Protein AF-A0A9J6P9Q8-F1 (afdb_monomer_lite)

Secondary structure (DSSP, 8-state):
----HHHHHHTTS--SSHHHHHHHHHHHTT--HHHHHHHHT--HHHHHHHHTTSSPPPHHHHHHHHHHHTHHHHHTT-HHHHHHHS-HHHHHHHHHHH-

Foldseek 3Di:
DPPLVQCVVLVPFDQPDLLSLLVSLCSSNVHDLVRLCVQLVHDSVVNVCSNVVNDDDDLSSLVSSCVRSNVCSNCPVPPVSVCSVDPVVVVVVVVVVVD

InterPro domains:
  IPR001387 Cro/C1-type, helix-turn-helix domain [PF01381] (22-73)
  IPR001387 Cro/C1-type, helix-turn-helix domain [PS50943] (22-73)
  IPR001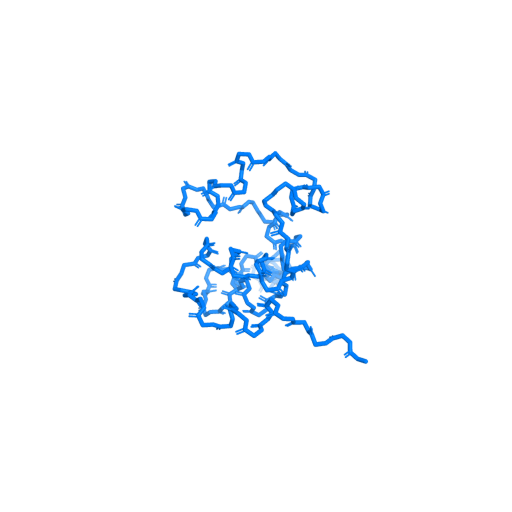387 Cro/C1-type, helix-turn-helix domain [SM00530] (21-76)
  IPR001387 Cro/C1-type, helix-turn-helix domain [cd00093] (19-73)
  IPR010982 Lambda repressor-like, DNA-binding domain superfamily [G3DSA:1.10.260.40] (10-74)
  IPR010982 Lambda repressor-like, DNA-binding domain superfamily [SSF47413] (17-73)

pLDDT: mean 90.67, std 8.72, range [44.28, 97.56]

Organism: NCBI:txid2828781

Sequence (99 aa):
MVINLYNSLYSHLQEDTLGKRIKKGRMVLGLSQSDLCELINIGRRTIDEYENDKVIPSRDVMFKLCIFLGKDLIIGDDEYLKFIINDYSKMLFEWRIKN

Structure (mmCIF, N/CA/C/O backbone):
data_AF-A0A9J6P9Q8-F1
#
_entry.id   AF-A0A9J6P9Q8-F1
#
loop_
_atom_site.group_PDB
_atom_site.id
_atom_site.type_symbol
_atom_site.label_atom_id
_atom_site.label_alt_id
_atom_site.label_comp_id
_atom_site.label_asym_id
_atom_site.label_entity_id
_atom_site.label_seq_id
_atom_site.pdbx_PDB_ins_code
_atom_site.Cartn_x
_atom_site.Cartn_y
_atom_site.Cartn_z
_atom_site.occupancy
_atom_site.B_iso_or_equiv
_atom_site.auth_seq_id
_atom_site.auth_comp_id
_atom_site.auth_asym_id
_atom_site.auth_atom_id
_atom_site.pdbx_PDB_model_num
ATOM 1 N N . MET A 1 1 ? -19.024 -21.132 9.618 1.00 44.28 1 MET A N 1
ATOM 2 C CA . MET A 1 1 ? -18.467 -20.159 8.656 1.00 44.28 1 MET A CA 1
ATOM 3 C C . MET A 1 1 ? -18.454 -18.817 9.364 1.00 44.28 1 MET A C 1
ATOM 5 O O . MET A 1 1 ? -19.525 -18.299 9.645 1.00 44.28 1 MET A O 1
ATOM 9 N N . VAL A 1 2 ? -17.287 -18.327 9.791 1.00 50.28 2 VAL A N 1
ATOM 10 C CA . VAL A 1 2 ? -17.202 -16.998 10.414 1.00 50.28 2 VAL A CA 1
ATOM 11 C C . VAL A 1 2 ? -17.443 -16.002 9.289 1.00 50.28 2 VAL A C 1
ATOM 13 O O . VAL A 1 2 ? -16.621 -15.888 8.384 1.00 50.28 2 VAL A O 1
ATOM 16 N N . ILE A 1 3 ? -18.606 -15.358 9.282 1.00 58.06 3 ILE A N 1
ATOM 17 C CA . ILE A 1 3 ? -18.849 -14.218 8.402 1.00 58.06 3 ILE A CA 1
ATOM 18 C C . ILE A 1 3 ? -17.754 -13.203 8.738 1.00 58.06 3 ILE A C 1
ATOM 20 O O . ILE A 1 3 ? -17.670 -12.759 9.883 1.00 58.06 3 ILE A O 1
ATOM 24 N N . ASN A 1 4 ? -16.880 -12.882 7.778 1.00 75.12 4 ASN A N 1
ATOM 25 C CA . ASN A 1 4 ? -15.882 -11.833 7.964 1.00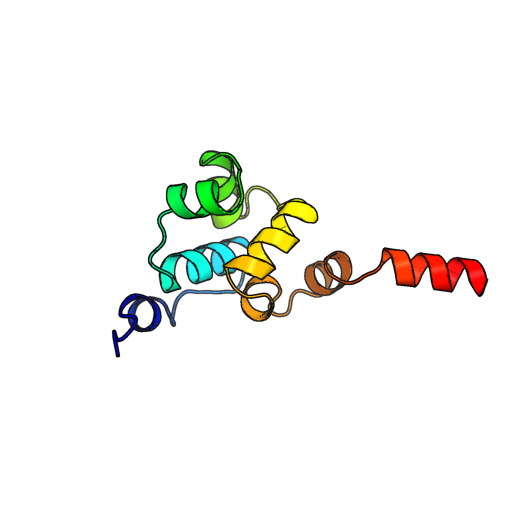 75.12 4 ASN A CA 1
ATOM 26 C C . ASN A 1 4 ? -16.624 -10.488 8.000 1.00 75.12 4 ASN A C 1
ATOM 28 O O . ASN A 1 4 ? -16.839 -9.847 6.970 1.00 75.12 4 ASN A O 1
ATOM 32 N N . LEU A 1 5 ? -17.059 -10.107 9.204 1.00 82.44 5 LEU A N 1
ATOM 33 C CA . LEU A 1 5 ? -17.809 -8.886 9.481 1.00 82.44 5 LEU A CA 1
ATOM 34 C C . LEU A 1 5 ? -17.082 -7.657 8.922 1.00 82.44 5 LEU A C 1
ATOM 36 O O . LEU A 1 5 ? -17.724 -6.763 8.379 1.00 82.44 5 LEU A O 1
ATOM 40 N N . TYR A 1 6 ? -15.749 -7.650 8.968 1.00 84.81 6 TYR A N 1
ATOM 41 C CA . TYR A 1 6 ? -14.936 -6.554 8.454 1.00 84.81 6 TYR A CA 1
ATOM 42 C C . TYR A 1 6 ? -15.067 -6.361 6.945 1.00 84.81 6 TYR A C 1
ATOM 44 O O . TYR A 1 6 ? -15.141 -5.225 6.484 1.00 84.81 6 TYR A O 1
ATOM 52 N N . ASN A 1 7 ? -15.184 -7.442 6.173 1.00 82.81 7 ASN A N 1
ATOM 53 C CA . ASN A 1 7 ? -15.421 -7.328 4.737 1.00 82.81 7 ASN A CA 1
ATOM 54 C C . ASN A 1 7 ? -16.758 -6.627 4.454 1.00 82.81 7 ASN A C 1
ATOM 56 O O . ASN A 1 7 ? -16.819 -5.665 3.691 1.00 82.81 7 ASN A O 1
ATOM 60 N N . SER A 1 8 ? -17.821 -7.026 5.160 1.00 86.44 8 SER A N 1
ATOM 61 C CA . SER A 1 8 ? -19.122 -6.356 5.044 1.00 86.44 8 SER A CA 1
ATOM 62 C C . SER A 1 8 ? -19.048 -4.883 5.458 1.00 86.44 8 SER A C 1
ATOM 64 O O . SER A 1 8 ? -19.612 -4.032 4.774 1.00 86.44 8 SER A O 1
ATOM 66 N N . LEU A 1 9 ? -18.349 -4.578 6.555 1.00 86.62 9 LEU A N 1
ATOM 67 C CA . LEU A 1 9 ? -18.251 -3.226 7.108 1.00 86.62 9 LEU A CA 1
ATOM 68 C C . LEU A 1 9 ? -17.422 -2.272 6.248 1.00 86.62 9 LEU A C 1
ATOM 70 O O . LEU A 1 9 ? -17.663 -1.074 6.302 1.00 86.62 9 LEU A O 1
ATOM 74 N N . TYR A 1 10 ? -16.453 -2.768 5.481 1.00 90.69 10 TYR A N 1
ATOM 75 C CA . TYR A 1 10 ? -15.471 -1.918 4.797 1.00 90.69 10 TYR A CA 1
ATOM 76 C C . TYR A 1 10 ? -15.435 -2.087 3.275 1.00 90.69 10 TYR A C 1
ATOM 78 O O . TYR A 1 10 ? -14.674 -1.400 2.594 1.00 90.69 10 TYR A O 1
ATOM 86 N N . SER A 1 11 ? -16.307 -2.927 2.715 1.00 86.88 11 SER A N 1
ATOM 87 C CA . SER A 1 11 ? -16.484 -3.111 1.266 1.00 86.88 11 SER A CA 1
ATOM 88 C C . SER A 1 11 ? -16.775 -1.817 0.494 1.00 86.88 11 SER A C 1
ATOM 90 O O . SER A 1 11 ? -16.436 -1.724 -0.682 1.00 86.88 11 SER A O 1
ATOM 92 N N . HIS A 1 12 ? -17.349 -0.803 1.142 1.00 89.06 12 HIS A N 1
ATOM 93 C CA . HIS A 1 12 ? -17.705 0.485 0.539 1.00 89.06 12 HIS A CA 1
ATOM 94 C C . HIS A 1 12 ? -16.627 1.571 0.698 1.00 89.06 12 HIS A C 1
ATOM 96 O O . HIS A 1 12 ? -16.845 2.712 0.290 1.00 89.06 12 HIS A O 1
ATOM 102 N N . LEU A 1 13 ? -15.476 1.254 1.304 1.00 91.81 13 LEU A N 1
ATOM 103 C CA . LEU A 1 13 ? -14.359 2.197 1.366 1.00 91.81 13 LEU A CA 1
ATOM 104 C C . LEU A 1 13 ? -13.883 2.564 -0.042 1.00 91.81 13 LEU A C 1
ATOM 106 O O . LEU A 1 13 ? -13.891 1.733 -0.955 1.00 91.81 13 LEU A O 1
ATOM 110 N N . GLN A 1 14 ? -13.449 3.817 -0.170 1.00 92.19 14 GLN A N 1
ATOM 111 C CA . GLN A 1 14 ? -12.910 4.384 -1.400 1.00 92.19 14 GLN A CA 1
ATOM 112 C C . GLN A 1 14 ? -11.616 3.674 -1.834 1.00 92.19 14 GLN A C 1
ATOM 114 O O . GLN A 1 14 ? -10.871 3.163 -0.998 1.00 92.19 14 GLN A O 1
ATOM 119 N N . GLU A 1 15 ? -11.353 3.673 -3.141 1.00 94.62 15 GLU A N 1
ATOM 120 C CA . GLU A 1 15 ? -10.218 2.990 -3.788 1.00 94.62 15 GLU A CA 1
ATOM 121 C C . GLU A 1 15 ? -9.524 3.863 -4.855 1.00 94.62 15 GLU A C 1
ATOM 123 O O . GLU A 1 15 ? -8.707 3.386 -5.643 1.00 94.62 15 GLU A O 1
ATOM 128 N N . ASP A 1 16 ? -9.836 5.158 -4.894 1.00 94.19 16 ASP A N 1
ATOM 129 C CA . ASP A 1 16 ? -9.355 6.087 -5.922 1.00 94.19 16 ASP A CA 1
ATOM 130 C C . ASP A 1 16 ? -7.839 6.331 -5.868 1.00 94.19 16 ASP A C 1
ATOM 132 O O . ASP A 1 16 ? -7.238 6.656 -6.889 1.00 94.19 16 ASP A O 1
ATOM 136 N N . THR A 1 17 ? -7.199 6.105 -4.718 1.00 95.81 17 THR A N 1
ATOM 137 C CA . THR A 1 17 ? -5.742 6.218 -4.558 1.00 95.81 17 THR A CA 1
ATOM 138 C C . THR A 1 17 ? -5.120 4.921 -4.052 1.00 95.81 17 THR A C 1
ATOM 140 O O . THR A 1 17 ? -5.797 4.068 -3.469 1.00 95.81 17 THR A O 1
ATOM 143 N N . LEU A 1 18 ? -3.807 4.771 -4.250 1.00 96.50 18 LEU A N 1
ATOM 144 C CA . LEU A 1 18 ? -3.056 3.631 -3.726 1.00 96.50 18 LEU A CA 1
ATOM 145 C C . LEU A 1 18 ? -3.182 3.538 -2.199 1.00 96.50 18 LEU A C 1
ATOM 147 O O . LEU A 1 18 ? -3.469 2.460 -1.675 1.00 96.50 18 LEU A O 1
ATOM 151 N N . GLY A 1 19 ? -3.033 4.656 -1.485 1.00 97.50 19 GLY A N 1
ATOM 152 C CA . GLY A 1 19 ? -3.159 4.701 -0.032 1.00 97.50 19 GLY A CA 1
ATOM 153 C C . GLY A 1 19 ? -4.526 4.238 0.460 1.00 97.50 19 GLY A C 1
ATOM 154 O O . GLY A 1 19 ? -4.622 3.436 1.395 1.00 97.50 19 GLY A O 1
ATOM 155 N N . LYS A 1 20 ? -5.595 4.646 -0.231 1.00 97.38 20 LYS A N 1
ATOM 156 C CA . LYS A 1 20 ? -6.958 4.197 0.072 1.00 97.38 20 LYS A CA 1
ATOM 157 C C . LYS A 1 20 ? -7.154 2.700 -0.179 1.00 97.38 20 LYS A C 1
ATOM 159 O O . LYS A 1 20 ? -7.746 2.030 0.668 1.00 97.38 20 LYS A O 1
ATOM 164 N N . ARG A 1 21 ? -6.593 2.148 -1.262 1.00 97.38 21 ARG A N 1
ATOM 165 C CA . ARG A 1 21 ? -6.632 0.698 -1.552 1.00 97.38 21 ARG A CA 1
ATOM 166 C C . ARG A 1 21 ? -5.885 -0.123 -0.497 1.00 97.38 21 ARG A C 1
ATOM 168 O O . ARG A 1 21 ? -6.420 -1.123 -0.019 1.00 97.38 21 ARG A O 1
ATOM 175 N N . ILE A 1 22 ? -4.714 0.340 -0.048 1.00 97.50 22 ILE A N 1
ATOM 176 C CA . ILE A 1 22 ? -3.961 -0.279 1.061 1.00 97.50 22 ILE A CA 1
ATOM 177 C C . ILE A 1 22 ? -4.801 -0.279 2.342 1.00 97.50 22 ILE A C 1
ATOM 179 O O . ILE A 1 22 ? -4.992 -1.329 2.964 1.00 97.50 22 ILE A O 1
ATOM 183 N N . LYS A 1 23 ? -5.354 0.882 2.713 1.00 97.56 23 LYS A N 1
ATOM 184 C CA . LYS A 1 23 ? -6.185 1.030 3.912 1.00 97.56 23 LYS A CA 1
ATOM 185 C C . LYS A 1 23 ? -7.409 0.122 3.867 1.00 97.56 23 LYS A C 1
ATOM 187 O O . LYS A 1 23 ? -7.706 -0.553 4.852 1.00 97.56 23 LYS A O 1
ATOM 192 N N . LYS A 1 24 ? -8.102 0.067 2.727 1.00 96.75 24 LYS A N 1
ATOM 193 C CA . LYS A 1 24 ? -9.256 -0.812 2.529 1.00 96.75 24 LYS A CA 1
ATOM 194 C C . LYS A 1 24 ? -8.882 -2.280 2.690 1.00 96.75 24 LYS A C 1
ATOM 196 O O . LYS A 1 24 ? -9.530 -2.969 3.474 1.00 96.75 24 LYS A O 1
ATOM 201 N N . GLY A 1 25 ? -7.832 -2.737 2.008 1.00 96.19 25 GLY A N 1
ATOM 202 C CA . GLY A 1 25 ? -7.372 -4.125 2.090 1.00 96.19 25 GLY A CA 1
ATOM 203 C C . GLY A 1 25 ? -7.051 -4.524 3.526 1.00 96.19 25 GLY A C 1
ATOM 204 O O . GLY A 1 25 ? -7.531 -5.544 4.017 1.00 96.19 25 GLY A O 1
ATOM 205 N N . ARG A 1 26 ? -6.334 -3.655 4.246 1.00 96.38 26 ARG A N 1
ATOM 206 C CA . ARG A 1 26 ? -6.034 -3.847 5.666 1.00 96.38 26 ARG A CA 1
ATOM 207 C C . ARG A 1 26 ? -7.308 -3.955 6.513 1.00 96.38 26 ARG A C 1
ATOM 209 O O . ARG A 1 26 ? -7.444 -4.877 7.315 1.00 96.38 26 ARG A O 1
ATOM 216 N N . MET A 1 27 ? -8.241 -3.021 6.342 1.00 95.56 27 MET A N 1
ATOM 217 C CA . MET A 1 27 ? -9.463 -2.959 7.145 1.00 95.56 27 MET A CA 1
ATOM 218 C C . MET A 1 27 ? -10.405 -4.137 6.875 1.00 95.56 27 MET A C 1
ATOM 220 O O . MET A 1 27 ? -10.948 -4.682 7.828 1.00 95.56 27 MET A O 1
ATOM 224 N N . VAL A 1 28 ? -10.550 -4.584 5.624 1.00 94.06 28 VAL A N 1
ATOM 225 C CA . VAL A 1 28 ? -11.354 -5.765 5.239 1.00 94.06 28 VAL A CA 1
ATOM 226 C C . VAL A 1 28 ? -10.828 -7.061 5.872 1.00 94.06 28 VAL A C 1
ATOM 228 O O . VAL A 1 28 ? -11.602 -7.979 6.153 1.00 94.06 28 VAL A O 1
ATOM 231 N N . LEU A 1 29 ? -9.525 -7.126 6.143 1.00 92.25 29 LEU A N 1
ATOM 232 C CA . LEU A 1 29 ? -8.889 -8.226 6.869 1.00 92.25 29 LEU A CA 1
ATOM 233 C C . LEU A 1 29 ? -8.923 -8.052 8.398 1.00 92.25 29 LEU A C 1
ATOM 235 O O . LEU A 1 29 ? -8.451 -8.928 9.114 1.00 92.25 29 LEU A O 1
ATOM 239 N N . GLY A 1 30 ? -9.477 -6.947 8.908 1.00 93.50 30 GLY A N 1
ATOM 240 C CA . GLY A 1 30 ? -9.537 -6.657 10.343 1.00 93.50 30 GLY A CA 1
ATOM 241 C C . GLY A 1 30 ? -8.190 -6.279 10.965 1.00 93.50 30 GLY A C 1
ATOM 242 O O . GLY A 1 30 ? -8.047 -6.346 12.181 1.00 93.50 30 GLY A O 1
ATOM 243 N N . LEU A 1 31 ? -7.206 -5.890 10.151 1.00 94.88 31 LEU A N 1
ATOM 244 C CA . LEU A 1 31 ? -5.842 -5.615 10.599 1.00 94.88 31 LEU A CA 1
ATOM 245 C C . LEU A 1 31 ? -5.689 -4.171 11.095 1.00 94.88 31 LEU A C 1
ATOM 247 O O . LEU A 1 31 ? -6.191 -3.219 10.488 1.00 94.88 31 LEU A O 1
ATOM 251 N N . SER A 1 32 ? -4.917 -3.974 12.159 1.00 95.88 32 SER A N 1
ATOM 252 C CA . SER A 1 32 ? -4.374 -2.671 12.544 1.00 95.88 32 SER A CA 1
ATOM 253 C C . SER A 1 32 ? -3.188 -2.281 11.647 1.00 95.88 32 SER A C 1
ATOM 255 O O . SER A 1 32 ? -2.599 -3.125 10.968 1.00 95.88 32 SER A O 1
ATOM 257 N N . GLN A 1 33 ? -2.806 -0.995 11.616 1.00 96.50 33 GLN A N 1
ATOM 258 C CA . GLN A 1 33 ? -1.593 -0.577 10.890 1.00 96.50 33 GLN A CA 1
ATOM 259 C C . GLN A 1 33 ? -0.344 -1.308 11.411 1.00 96.50 33 GLN A C 1
ATOM 261 O O . GLN A 1 33 ? 0.536 -1.633 10.620 1.00 96.50 33 GLN A O 1
ATOM 266 N N . SER A 1 34 ? -0.281 -1.584 12.720 1.00 95.62 34 SER A N 1
ATOM 267 C CA . SER A 1 34 ? 0.818 -2.336 13.333 1.00 95.62 34 SER A CA 1
ATOM 268 C C . SER A 1 34 ? 0.835 -3.789 12.851 1.00 95.62 34 SER A C 1
ATOM 270 O O . SER A 1 34 ? 1.896 -4.280 12.483 1.00 95.62 34 SER A O 1
ATOM 272 N N . ASP A 1 35 ? -0.330 -4.429 12.735 1.00 96.06 35 ASP A N 1
ATOM 273 C CA . ASP A 1 35 ? -0.433 -5.824 12.285 1.00 96.06 35 ASP A CA 1
ATOM 274 C C . ASP A 1 35 ? 0.078 -5.960 10.844 1.00 96.06 35 ASP A C 1
ATOM 276 O O . ASP A 1 35 ? 0.861 -6.852 10.525 1.00 96.06 35 ASP A O 1
ATOM 280 N N . LEU A 1 36 ? -0.303 -5.024 9.963 1.00 96.38 36 LEU A N 1
ATOM 281 C CA . LEU A 1 36 ? 0.205 -5.003 8.589 1.00 96.38 36 LEU A CA 1
ATOM 282 C C . LEU A 1 36 ? 1.726 -4.793 8.546 1.00 96.38 36 LEU A C 1
ATOM 284 O O . LEU A 1 36 ? 2.403 -5.399 7.718 1.00 96.38 36 LEU A O 1
ATOM 288 N N . CYS A 1 37 ? 2.269 -3.961 9.437 1.00 94.38 37 CYS A N 1
ATOM 289 C CA . CYS A 1 37 ? 3.710 -3.726 9.527 1.00 94.38 37 CYS A CA 1
ATOM 290 C C . CYS A 1 37 ? 4.484 -4.973 9.925 1.00 94.38 37 CYS A C 1
ATOM 292 O O . CYS A 1 37 ? 5.531 -5.239 9.338 1.00 94.38 37 CYS A O 1
ATOM 294 N N . GLU A 1 38 ? 3.965 -5.736 10.884 1.00 94.81 38 GLU A N 1
ATOM 295 C CA . GLU A 1 38 ? 4.550 -7.009 11.302 1.00 94.81 38 GLU A CA 1
ATOM 296 C C . GLU A 1 38 ? 4.508 -8.033 10.161 1.00 94.81 38 GLU A C 1
ATOM 298 O O . GLU A 1 38 ? 5.513 -8.689 9.892 1.00 94.81 38 GLU A O 1
ATOM 303 N N . LEU A 1 39 ? 3.398 -8.099 9.414 1.00 94.50 39 LEU A N 1
ATOM 304 C CA . LEU A 1 39 ? 3.251 -9.015 8.276 1.00 94.50 39 LEU A CA 1
ATOM 305 C C . LEU A 1 39 ? 4.252 -8.744 7.146 1.00 94.50 39 LEU A C 1
ATOM 307 O O . LEU A 1 39 ? 4.793 -9.684 6.562 1.00 94.50 39 LEU A O 1
ATOM 311 N N . ILE A 1 40 ? 4.505 -7.473 6.817 1.00 94.75 40 ILE A N 1
ATOM 312 C CA . ILE A 1 40 ? 5.391 -7.107 5.694 1.00 94.75 40 ILE A CA 1
ATOM 313 C C . ILE A 1 40 ? 6.798 -6.673 6.133 1.00 94.75 40 ILE A C 1
ATOM 315 O O . ILE A 1 40 ? 7.654 -6.406 5.278 1.00 94.75 40 ILE A O 1
ATOM 319 N N . ASN A 1 41 ? 7.053 -6.683 7.445 1.00 93.38 41 ASN A N 1
ATOM 320 C CA . ASN A 1 41 ? 8.298 -6.317 8.117 1.00 93.38 41 ASN A CA 1
ATOM 321 C C . ASN A 1 41 ? 8.798 -4.907 7.743 1.00 93.38 41 ASN A C 1
ATOM 323 O O . ASN A 1 41 ? 9.876 -4.753 7.163 1.00 93.38 41 ASN A O 1
ATOM 327 N N . ILE A 1 42 ? 7.987 -3.881 8.029 1.00 92.69 42 ILE A N 1
ATOM 328 C CA . ILE A 1 42 ? 8.347 -2.459 7.867 1.00 92.69 42 ILE A CA 1
ATOM 329 C C . ILE A 1 42 ? 7.945 -1.630 9.095 1.00 92.69 42 ILE A C 1
ATOM 331 O O . ILE A 1 42 ? 7.243 -2.105 9.981 1.00 92.69 42 ILE A O 1
ATOM 335 N N . GLY A 1 43 ? 8.375 -0.367 9.157 1.00 90.25 43 GLY A N 1
ATOM 336 C CA . GLY A 1 43 ? 8.016 0.533 10.253 1.00 90.25 43 GLY A CA 1
ATOM 337 C C . GLY A 1 43 ? 6.556 1.004 10.206 1.00 90.25 43 GLY A C 1
ATOM 338 O O . GLY A 1 43 ? 6.037 1.351 9.149 1.00 90.25 43 GLY A O 1
ATOM 339 N N . ARG A 1 44 ? 5.916 1.134 11.378 1.00 90.38 44 ARG A N 1
ATOM 340 C CA . ARG A 1 44 ? 4.527 1.623 11.521 1.00 90.38 44 ARG A CA 1
ATOM 341 C C . ARG A 1 44 ? 4.252 2.950 10.820 1.00 90.38 44 ARG A C 1
ATOM 343 O O . ARG A 1 44 ? 3.243 3.093 10.134 1.00 90.38 44 ARG A O 1
ATOM 350 N N . ARG A 1 45 ? 5.153 3.922 10.994 1.00 93.38 45 ARG A N 1
ATOM 351 C CA . ARG A 1 45 ? 5.032 5.251 10.376 1.00 93.38 45 ARG A CA 1
ATOM 352 C C . ARG A 1 45 ? 4.922 5.163 8.853 1.00 93.38 45 ARG A C 1
ATOM 354 O O . ARG A 1 45 ? 4.204 5.944 8.246 1.00 93.38 45 ARG A O 1
ATOM 361 N N . THR A 1 46 ? 5.592 4.185 8.259 1.00 94.62 46 THR A N 1
ATOM 362 C CA . THR A 1 46 ? 5.622 3.985 6.817 1.00 94.62 46 THR A CA 1
ATOM 363 C C . THR A 1 46 ? 4.247 3.581 6.273 1.00 94.62 46 THR A C 1
ATOM 365 O O . THR A 1 46 ? 3.838 4.105 5.245 1.00 94.62 46 THR A O 1
ATOM 368 N N . ILE A 1 47 ? 3.482 2.738 6.984 1.00 96.50 47 ILE A N 1
ATOM 369 C CA . ILE A 1 47 ? 2.093 2.431 6.594 1.00 96.50 47 ILE A CA 1
ATOM 370 C C . ILE A 1 47 ? 1.197 3.668 6.682 1.00 96.50 47 ILE A C 1
ATOM 372 O O . ILE A 1 47 ? 0.397 3.884 5.778 1.00 96.50 47 ILE A O 1
ATOM 376 N N . ASP A 1 48 ? 1.335 4.497 7.722 1.00 96.56 48 ASP A N 1
ATOM 377 C CA . ASP A 1 48 ? 0.580 5.757 7.799 1.00 96.56 48 ASP A CA 1
ATOM 378 C C . ASP A 1 48 ? 0.895 6.674 6.609 1.00 96.56 48 ASP A C 1
ATOM 380 O O . ASP A 1 48 ? -0.006 7.235 5.991 1.00 96.56 48 ASP A O 1
ATOM 384 N N . GLU A 1 49 ? 2.168 6.794 6.243 1.00 97.44 49 GLU A N 1
ATOM 385 C CA . GLU A 1 49 ? 2.586 7.584 5.086 1.00 97.44 49 GLU A CA 1
ATOM 386 C C . GLU A 1 49 ? 2.032 7.022 3.770 1.00 97.44 49 GLU A C 1
ATOM 388 O O . GLU A 1 49 ? 1.613 7.802 2.916 1.00 97.44 49 GLU A O 1
ATOM 393 N N . TYR A 1 50 ? 1.947 5.698 3.623 1.00 97.06 50 TYR A N 1
ATOM 394 C CA . TYR A 1 50 ? 1.341 5.062 2.452 1.00 97.06 50 TYR A CA 1
ATOM 395 C C . TYR A 1 50 ? -0.172 5.268 2.392 1.00 97.06 50 TYR A C 1
ATOM 397 O O . TYR A 1 50 ? -0.685 5.678 1.358 1.00 97.06 50 TYR A O 1
ATOM 405 N N . GLU A 1 51 ? -0.896 5.032 3.491 1.00 97.00 51 GLU A N 1
ATOM 406 C CA . GLU A 1 51 ? -2.362 5.156 3.540 1.00 97.00 51 GLU A CA 1
ATOM 407 C C . GLU A 1 51 ? -2.862 6.585 3.302 1.00 97.00 51 GLU A C 1
ATOM 409 O O . GLU A 1 51 ? -4.023 6.777 2.944 1.00 97.00 51 GLU A O 1
ATOM 414 N N . ASN A 1 52 ? -1.989 7.573 3.502 1.00 96.81 52 ASN A N 1
ATOM 415 C CA . ASN A 1 52 ? -2.256 8.985 3.251 1.00 96.81 52 ASN A CA 1
ATOM 416 C C . ASN A 1 52 ? -1.584 9.507 1.966 1.00 96.81 52 ASN A C 1
ATOM 418 O O . ASN A 1 52 ? -1.448 10.720 1.817 1.00 96.81 52 ASN A O 1
ATOM 422 N N . ASP A 1 53 ? -1.118 8.618 1.080 1.00 96.44 53 ASP A N 1
ATOM 423 C CA . ASP A 1 53 ? -0.495 8.953 -0.211 1.00 96.44 53 ASP A CA 1
ATOM 424 C C . ASP A 1 53 ? 0.720 9.908 -0.101 1.00 96.44 53 ASP A C 1
ATOM 426 O O . ASP A 1 53 ? 1.061 10.623 -1.042 1.00 96.44 53 ASP A O 1
ATOM 430 N N . LYS A 1 54 ? 1.405 9.928 1.053 1.00 97.06 54 LYS A N 1
ATOM 431 C CA . LYS A 1 54 ? 2.586 10.780 1.298 1.00 97.06 54 LYS A CA 1
ATOM 432 C C . LYS A 1 54 ? 3.854 10.197 0.688 1.00 97.06 54 LYS A C 1
ATOM 434 O O . LYS A 1 54 ? 4.761 10.939 0.320 1.00 97.06 54 LYS A O 1
ATOM 439 N N . VAL A 1 55 ? 3.941 8.870 0.639 1.00 94.75 55 VAL A N 1
ATOM 440 C CA . VAL A 1 55 ? 5.093 8.134 0.114 1.00 94.75 55 VAL A CA 1
ATOM 441 C C . VAL A 1 55 ? 4.582 6.991 -0.751 1.00 94.75 55 VAL A C 1
ATOM 443 O O . VAL A 1 55 ? 3.662 6.274 -0.366 1.00 94.75 55 VAL A O 1
ATOM 446 N N . ILE A 1 56 ? 5.204 6.801 -1.911 1.00 90.94 56 ILE A N 1
ATOM 447 C CA . ILE A 1 56 ? 4.931 5.651 -2.773 1.00 90.94 56 ILE A CA 1
ATOM 448 C C . ILE A 1 56 ? 5.794 4.473 -2.287 1.00 90.94 56 ILE A C 1
ATOM 450 O O . ILE A 1 56 ? 7.010 4.645 -2.140 1.00 90.94 56 ILE A O 1
ATOM 454 N N . PRO A 1 57 ? 5.219 3.285 -2.023 1.00 94.12 57 PRO A N 1
ATOM 455 C CA . PRO A 1 57 ? 5.996 2.126 -1.599 1.00 94.12 57 PRO A CA 1
ATOM 456 C C . PRO A 1 57 ? 7.021 1.696 -2.657 1.00 94.12 57 PRO A C 1
ATOM 458 O O . PRO A 1 57 ? 6.798 1.835 -3.860 1.00 94.12 57 PRO A O 1
ATOM 461 N N . SER A 1 58 ? 8.142 1.118 -2.215 1.00 93.06 58 SER A N 1
ATOM 462 C CA . SER A 1 58 ? 9.103 0.510 -3.141 1.00 93.06 58 SER A CA 1
ATOM 463 C C . SER A 1 58 ? 8.497 -0.714 -3.833 1.00 93.06 58 SER A C 1
ATOM 465 O O . SER A 1 58 ? 7.525 -1.297 -3.349 1.00 93.06 58 SER A O 1
ATOM 467 N N . ARG A 1 59 ? 9.104 -1.157 -4.941 1.00 90.19 59 ARG A N 1
ATOM 468 C CA . ARG A 1 59 ? 8.661 -2.352 -5.677 1.00 90.19 59 ARG A CA 1
ATOM 469 C C . ARG A 1 59 ? 8.519 -3.575 -4.765 1.00 90.19 59 ARG A C 1
ATOM 471 O O . ARG A 1 59 ? 7.493 -4.246 -4.805 1.00 90.19 59 ARG A O 1
ATOM 478 N N . ASP A 1 60 ? 9.504 -3.831 -3.909 1.00 91.88 60 ASP A N 1
ATOM 479 C CA . ASP A 1 60 ? 9.488 -4.984 -3.000 1.00 91.88 60 ASP A CA 1
ATOM 480 C C . ASP A 1 60 ? 8.340 -4.903 -1.990 1.00 91.88 60 ASP A C 1
ATOM 482 O O . ASP A 1 60 ? 7.677 -5.901 -1.704 1.00 91.88 60 ASP A O 1
ATOM 486 N N . VAL A 1 61 ? 8.063 -3.703 -1.473 1.00 94.56 61 VAL A N 1
ATOM 487 C CA . VAL A 1 61 ? 6.933 -3.482 -0.567 1.00 94.56 61 VAL A CA 1
ATOM 488 C C . VAL A 1 61 ? 5.609 -3.623 -1.315 1.00 94.56 61 VAL A C 1
ATOM 490 O O . VAL A 1 61 ? 4.701 -4.270 -0.802 1.00 94.56 61 VAL A O 1
ATOM 493 N N . MET A 1 62 ? 5.509 -3.116 -2.545 1.00 94.88 62 MET A N 1
ATOM 494 C CA . MET A 1 62 ? 4.331 -3.309 -3.394 1.00 94.88 62 MET A CA 1
ATOM 495 C C . MET A 1 62 ? 4.043 -4.789 -3.654 1.00 94.88 62 MET A C 1
ATOM 497 O O . MET A 1 62 ? 2.884 -5.198 -3.582 1.00 94.88 62 MET A O 1
ATOM 501 N N . PHE A 1 63 ? 5.069 -5.614 -3.889 1.00 93.44 63 PHE A N 1
ATOM 502 C CA . PHE A 1 63 ? 4.890 -7.063 -4.012 1.00 93.44 63 PHE A CA 1
ATOM 503 C C . PHE A 1 63 ? 4.331 -7.682 -2.737 1.00 93.44 63 PHE A C 1
ATOM 505 O O . PHE A 1 63 ? 3.366 -8.441 -2.807 1.00 93.44 63 PHE A O 1
ATOM 512 N N . LYS A 1 64 ? 4.888 -7.335 -1.572 1.00 95.38 64 LYS A N 1
ATOM 513 C CA . LYS A 1 64 ? 4.366 -7.813 -0.285 1.00 95.38 64 LYS A CA 1
ATOM 514 C C . LYS A 1 64 ? 2.907 -7.394 -0.092 1.00 95.38 64 LYS A C 1
ATOM 516 O O . LYS A 1 64 ? 2.076 -8.233 0.233 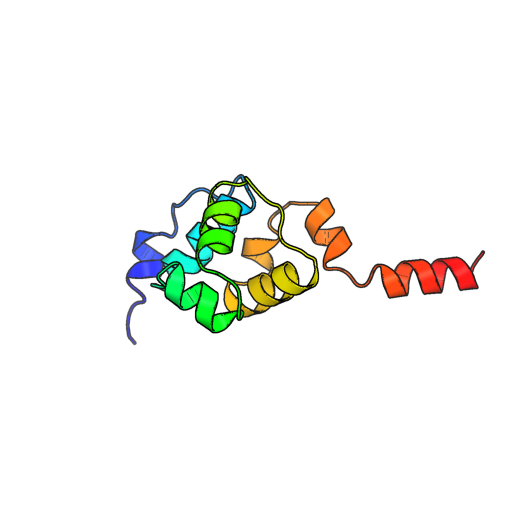1.00 95.38 64 LYS A O 1
ATOM 521 N N . LEU A 1 65 ? 2.571 -6.132 -0.361 1.00 96.25 65 LEU A N 1
ATOM 522 C CA . LEU A 1 65 ? 1.194 -5.638 -0.274 1.00 96.25 65 LEU A CA 1
ATOM 523 C C . LEU A 1 65 ? 0.256 -6.412 -1.210 1.00 96.25 65 LEU A C 1
ATOM 525 O O . LEU A 1 65 ? -0.808 -6.835 -0.771 1.00 96.25 65 LEU A O 1
ATOM 529 N N . CYS A 1 66 ? 0.656 -6.675 -2.457 1.00 95.12 66 CYS A N 1
ATOM 530 C CA . CYS A 1 66 ? -0.138 -7.487 -3.387 1.00 95.12 66 CYS A CA 1
ATOM 531 C C . CYS A 1 66 ? -0.362 -8.918 -2.873 1.00 95.12 66 CYS A C 1
ATOM 533 O O . CYS A 1 66 ? -1.455 -9.456 -3.035 1.00 95.12 66 CYS A O 1
ATOM 535 N N . ILE A 1 67 ? 0.657 -9.530 -2.261 1.00 94.25 67 ILE A N 1
ATOM 536 C CA . ILE A 1 67 ? 0.576 -10.888 -1.704 1.00 94.25 67 ILE A CA 1
ATOM 537 C C . ILE A 1 67 ? -0.400 -10.941 -0.523 1.00 94.25 67 ILE A C 1
ATOM 539 O O . ILE A 1 67 ? -1.226 -11.847 -0.463 1.00 94.25 67 ILE A O 1
ATOM 543 N N . PHE A 1 68 ? -0.323 -9.982 0.404 1.00 95.12 68 PHE A N 1
ATOM 544 C CA . PHE A 1 68 ? -1.095 -10.033 1.651 1.00 95.12 68 PHE A CA 1
ATOM 545 C C . PHE A 1 68 ? -2.481 -9.386 1.564 1.00 95.12 68 PHE A C 1
ATOM 547 O O . PHE A 1 68 ? -3.400 -9.842 2.237 1.00 95.12 68 PHE A O 1
ATOM 554 N N . LEU A 1 69 ? -2.642 -8.329 0.765 1.00 95.06 69 LEU A N 1
ATOM 555 C CA . LEU A 1 69 ? -3.886 -7.551 0.677 1.00 95.06 69 LEU A CA 1
ATOM 556 C C . LEU A 1 69 ? -4.691 -7.831 -0.601 1.00 95.06 69 LEU A C 1
ATOM 558 O O . LEU A 1 69 ? -5.835 -7.396 -0.704 1.00 95.06 69 LEU A O 1
ATOM 562 N N . GLY A 1 70 ? -4.114 -8.563 -1.557 1.00 94.69 70 GLY A N 1
ATOM 563 C CA . GLY A 1 70 ? -4.741 -8.899 -2.833 1.00 94.69 70 GLY A CA 1
ATOM 564 C C . GLY A 1 70 ? -4.258 -8.008 -3.976 1.00 94.69 70 GLY A C 1
ATOM 565 O O . GLY A 1 70 ? -4.408 -6.787 -3.958 1.00 94.69 70 GLY A O 1
ATOM 566 N N . LYS A 1 71 ? -3.692 -8.640 -5.006 1.00 93.94 71 LYS A N 1
ATOM 567 C CA . LYS A 1 71 ? -3.087 -7.967 -6.162 1.00 93.94 71 LYS A CA 1
ATOM 568 C C . LYS A 1 71 ? -4.065 -7.045 -6.894 1.00 93.94 71 LYS A C 1
ATOM 570 O O . LYS A 1 71 ? -3.706 -5.905 -7.172 1.00 93.94 71 LYS A O 1
ATOM 575 N N . ASP A 1 72 ? -5.273 -7.523 -7.179 1.00 93.38 72 ASP A N 1
ATOM 576 C CA . ASP A 1 72 ? -6.256 -6.767 -7.966 1.00 93.38 72 ASP A CA 1
ATOM 577 C C . ASP A 1 72 ? -6.698 -5.496 -7.236 1.00 93.38 72 ASP A C 1
ATOM 579 O O . ASP A 1 72 ? -6.782 -4.437 -7.849 1.00 93.38 72 ASP A O 1
ATOM 583 N N . LEU A 1 73 ? -6.867 -5.575 -5.911 1.00 94.69 73 LEU A N 1
ATOM 584 C CA . LEU A 1 73 ? -7.156 -4.412 -5.076 1.00 94.69 73 LEU A CA 1
ATOM 585 C C . LEU A 1 73 ? -5.981 -3.433 -5.053 1.00 94.69 73 LEU A C 1
ATOM 587 O O . LEU A 1 73 ? -6.181 -2.238 -5.180 1.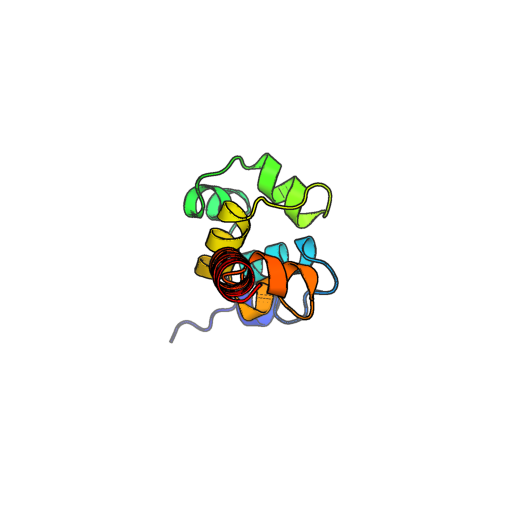00 94.69 73 LEU A O 1
ATOM 591 N N . ILE A 1 74 ? -4.747 -3.897 -4.858 1.00 95.56 74 ILE A N 1
ATOM 592 C CA . ILE A 1 74 ? -3.608 -2.980 -4.714 1.00 95.56 74 ILE A CA 1
ATOM 593 C C . ILE A 1 74 ? -3.287 -2.270 -6.033 1.00 95.56 74 ILE A C 1
ATOM 595 O O . ILE A 1 74 ? -3.094 -1.049 -6.052 1.00 95.56 74 ILE A O 1
ATOM 599 N N . ILE A 1 75 ? -3.267 -3.022 -7.132 1.00 93.81 75 ILE A N 1
ATOM 600 C CA . ILE A 1 75 ? -2.987 -2.485 -8.463 1.00 93.81 75 ILE A CA 1
ATOM 601 C C . ILE A 1 75 ? -4.164 -1.633 -8.952 1.00 93.81 75 ILE A C 1
ATOM 603 O O . ILE A 1 75 ? -3.947 -0.523 -9.436 1.00 93.81 75 ILE A O 1
ATOM 607 N N . GLY A 1 76 ? -5.399 -2.118 -8.798 1.00 91.56 76 GLY A N 1
ATOM 608 C CA . GLY A 1 76 ? -6.582 -1.480 -9.368 1.00 91.56 76 GLY A CA 1
ATOM 609 C C . GLY A 1 76 ? -6.415 -1.227 -10.868 1.00 91.56 76 GLY A C 1
ATOM 610 O O . GLY A 1 76 ? -5.865 -2.050 -11.608 1.00 91.56 76 GLY A O 1
ATOM 611 N N . ASP A 1 77 ? -6.827 -0.041 -11.310 1.00 90.00 77 ASP A N 1
ATOM 612 C CA . ASP A 1 77 ? -6.677 0.390 -12.701 1.00 90.00 77 ASP A CA 1
ATOM 613 C C . ASP A 1 77 ? -5.389 1.163 -12.999 1.00 90.00 77 ASP A C 1
ATOM 615 O O . ASP A 1 77 ? -5.183 1.603 -14.127 1.00 90.00 77 ASP A O 1
ATOM 619 N N . ASP A 1 78 ? -4.479 1.258 -12.031 1.00 90.44 78 ASP A N 1
ATOM 620 C CA . ASP A 1 78 ? -3.254 2.042 -12.148 1.00 90.44 78 ASP A CA 1
ATOM 621 C C . ASP A 1 78 ? -2.254 1.398 -13.129 1.00 90.44 78 ASP A C 1
ATOM 623 O O . ASP A 1 78 ? -1.632 0.369 -12.846 1.00 90.44 78 ASP A O 1
ATOM 627 N N . GLU A 1 79 ? -2.102 2.003 -14.312 1.00 89.19 79 GLU A N 1
ATOM 628 C CA . GLU A 1 79 ? -1.209 1.519 -15.373 1.00 89.19 79 GLU A CA 1
ATOM 629 C C . GLU A 1 79 ? 0.262 1.504 -14.955 1.00 89.19 79 GLU A C 1
ATOM 631 O O . GLU A 1 79 ? 1.004 0.588 -15.322 1.00 89.19 79 GLU A O 1
ATOM 636 N N . TYR A 1 80 ? 0.685 2.478 -14.148 1.00 87.62 80 TYR A N 1
ATOM 637 C CA . TYR A 1 80 ? 2.051 2.531 -13.647 1.00 87.62 80 TYR A CA 1
ATOM 638 C C . TYR A 1 80 ? 2.315 1.370 -12.683 1.00 87.62 80 TYR A C 1
ATOM 640 O O . TYR A 1 80 ? 3.318 0.665 -12.823 1.00 87.62 80 TYR A O 1
ATOM 648 N N . LEU A 1 81 ? 1.392 1.090 -11.757 1.00 89.38 81 LEU A N 1
ATOM 649 C CA . LEU A 1 81 ? 1.520 -0.058 -10.855 1.00 89.38 81 LEU A CA 1
ATOM 650 C C . LEU A 1 81 ? 1.474 -1.393 -11.611 1.00 89.38 81 LEU A C 1
ATOM 652 O O . LEU A 1 81 ? 2.260 -2.296 -11.307 1.00 89.38 81 LEU A O 1
ATOM 656 N N . LYS A 1 82 ? 0.611 -1.509 -12.633 1.00 89.75 82 LYS A N 1
ATOM 657 C CA . LYS A 1 82 ? 0.584 -2.668 -13.545 1.00 89.75 82 LYS A CA 1
ATOM 658 C C . LYS A 1 82 ? 1.956 -2.881 -14.182 1.00 89.75 82 LYS A C 1
ATOM 660 O O . LYS A 1 82 ? 2.432 -4.013 -14.214 1.00 89.75 82 LYS A O 1
ATOM 665 N N . PHE A 1 83 ? 2.607 -1.812 -14.638 1.00 86.25 83 PHE A N 1
ATOM 666 C CA . PHE A 1 83 ? 3.931 -1.869 -15.251 1.00 86.25 83 PHE A CA 1
ATOM 667 C C . PHE A 1 83 ? 5.032 -2.296 -14.265 1.00 86.25 83 PHE A C 1
ATOM 669 O O . PHE A 1 83 ? 5.757 -3.249 -14.549 1.00 86.25 83 PHE A O 1
ATOM 676 N N . ILE A 1 84 ? 5.148 -1.655 -13.094 1.00 84.50 84 ILE A N 1
ATOM 677 C CA . ILE A 1 84 ? 6.250 -1.934 -12.148 1.00 84.50 84 ILE A CA 1
ATOM 678 C C . ILE A 1 84 ? 6.141 -3.309 -11.470 1.00 84.50 84 ILE A C 1
ATOM 680 O O . ILE A 1 84 ? 7.160 -3.896 -11.091 1.00 84.50 84 ILE A O 1
ATOM 684 N N . ILE A 1 85 ? 4.916 -3.815 -11.286 1.00 84.31 85 ILE A N 1
ATOM 685 C CA . ILE A 1 85 ? 4.668 -5.141 -10.700 1.00 84.31 85 ILE A CA 1
ATOM 686 C C . ILE A 1 85 ? 4.824 -6.246 -11.746 1.00 84.31 85 ILE A C 1
ATOM 688 O O . ILE A 1 85 ? 5.109 -7.391 -11.394 1.00 84.31 85 ILE A O 1
ATOM 692 N N . ASN A 1 86 ? 4.686 -5.929 -13.033 1.00 82.19 86 ASN A N 1
ATOM 693 C CA . ASN A 1 86 ? 5.018 -6.872 -14.090 1.00 82.19 86 ASN A CA 1
ATOM 694 C C . ASN A 1 86 ? 6.542 -7.105 -14.157 1.00 82.19 86 ASN A C 1
ATOM 696 O O . ASN A 1 86 ? 7.355 -6.355 -13.603 1.00 82.19 86 ASN A O 1
ATOM 700 N N . ASP A 1 87 ? 6.944 -8.178 -14.828 1.00 78.38 87 ASP A N 1
ATOM 701 C CA . ASP A 1 87 ? 8.337 -8.518 -15.088 1.00 78.38 87 ASP A CA 1
ATOM 702 C C . ASP A 1 87 ? 8.900 -7.643 -16.223 1.00 78.38 87 ASP A C 1
ATOM 704 O O . ASP A 1 87 ? 9.258 -8.109 -17.307 1.00 78.38 87 ASP A O 1
ATOM 708 N N . TYR A 1 88 ? 8.950 -6.327 -15.989 1.00 76.62 88 TYR A N 1
ATOM 709 C CA . TYR A 1 88 ? 9.536 -5.379 -16.936 1.00 76.62 88 TYR A CA 1
ATOM 710 C C . TYR A 1 88 ? 11.020 -5.678 -17.175 1.00 76.62 88 TYR A C 1
ATOM 712 O O . TYR A 1 88 ? 11.530 -5.383 -18.249 1.00 76.62 88 TYR A O 1
ATOM 720 N N . SER A 1 89 ? 11.711 -6.294 -16.209 1.00 77.62 89 SER A N 1
ATOM 721 C CA . SER A 1 89 ? 13.090 -6.758 -16.365 1.00 77.62 89 SER A CA 1
ATOM 722 C C . SER A 1 89 ? 13.191 -7.781 -17.488 1.00 77.62 89 SER A C 1
ATOM 724 O O . SER A 1 89 ? 14.03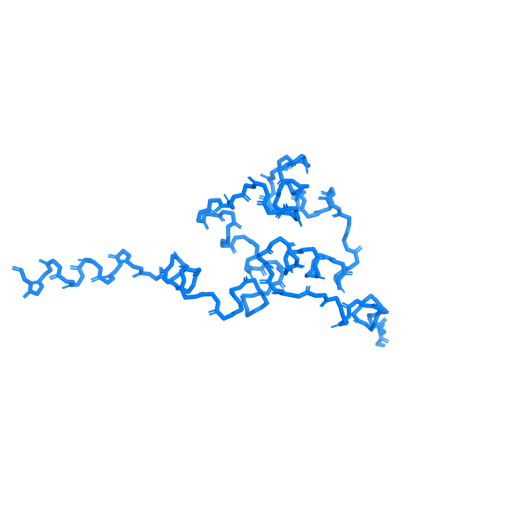6 -7.634 -18.369 1.00 77.62 89 SER A O 1
ATOM 726 N N . LYS A 1 90 ? 12.290 -8.771 -17.511 1.00 83.62 90 LYS A N 1
ATOM 727 C CA . LYS A 1 90 ? 12.173 -9.710 -18.627 1.00 83.62 90 LYS A CA 1
ATOM 728 C C . LYS A 1 90 ? 11.801 -9.003 -19.925 1.00 83.62 90 LYS A C 1
ATOM 730 O O . LYS A 1 90 ? 12.420 -9.278 -20.944 1.00 83.62 90 LYS A O 1
ATOM 735 N N . MET A 1 91 ? 10.867 -8.053 -19.893 1.00 83.31 91 MET A N 1
ATOM 736 C CA . MET A 1 91 ? 10.484 -7.293 -21.089 1.00 83.31 91 MET A CA 1
ATOM 737 C C . MET A 1 91 ? 11.663 -6.503 -21.686 1.00 83.31 91 MET A C 1
ATOM 739 O O . MET A 1 91 ? 11.890 -6.539 -22.893 1.00 83.31 91 MET A O 1
ATOM 743 N N . LEU A 1 92 ? 12.450 -5.823 -20.847 1.00 84.62 92 LEU A N 1
ATOM 744 C CA . LEU A 1 92 ? 13.646 -5.078 -21.249 1.00 84.62 92 LEU A CA 1
ATOM 745 C C . LEU A 1 92 ? 14.764 -6.010 -21.720 1.00 84.62 92 LEU A C 1
ATOM 747 O O . LEU A 1 92 ? 15.458 -5.700 -22.687 1.00 84.62 92 LEU A O 1
ATOM 751 N N . PHE A 1 93 ? 14.933 -7.156 -21.059 1.00 88.31 93 PHE A N 1
ATOM 752 C CA . PHE A 1 93 ? 15.875 -8.190 -21.473 1.00 88.31 93 PHE A CA 1
ATOM 753 C C . PHE A 1 93 ? 15.521 -8.739 -22.860 1.00 88.31 93 PHE A C 1
ATOM 755 O O . PHE A 1 93 ? 16.377 -8.790 -23.738 1.00 88.31 93 PHE A O 1
ATOM 762 N N . GLU A 1 94 ? 14.250 -9.073 -23.092 1.00 90.62 94 GLU A N 1
ATOM 763 C CA . GLU A 1 94 ? 13.752 -9.510 -24.397 1.00 90.62 94 GLU A CA 1
ATOM 764 C C . GLU A 1 94 ? 13.913 -8.423 -25.464 1.00 90.62 94 GLU A C 1
ATOM 766 O O . GLU A 1 94 ? 14.319 -8.724 -26.585 1.00 90.62 94 GLU A O 1
ATOM 771 N N . TRP A 1 95 ? 13.634 -7.160 -25.128 1.00 89.44 95 TRP A N 1
ATOM 772 C CA . TRP A 1 95 ? 13.827 -6.034 -26.041 1.00 89.44 95 TRP A CA 1
ATOM 773 C C . TRP A 1 95 ? 15.297 -5.870 -26.443 1.00 89.44 95 TRP A C 1
ATOM 775 O O . TRP A 1 95 ? 15.573 -5.705 -27.628 1.00 89.44 95 TRP A O 1
ATOM 785 N N . ARG A 1 96 ? 16.224 -5.993 -25.485 1.00 92.81 96 ARG A N 1
ATOM 786 C CA . ARG A 1 96 ? 17.679 -5.902 -25.697 1.00 92.81 96 ARG A CA 1
ATOM 787 C C . ARG A 1 96 ? 18.261 -7.067 -26.501 1.00 92.81 96 ARG A C 1
ATOM 789 O O . ARG A 1 96 ? 19.334 -6.938 -27.070 1.00 92.81 96 ARG A O 1
ATOM 796 N N . ILE A 1 97 ? 17.608 -8.227 -26.501 1.00 94.00 97 ILE A N 1
ATOM 797 C CA . ILE A 1 97 ? 17.998 -9.344 -27.376 1.00 94.00 97 ILE A CA 1
ATOM 798 C C . ILE A 1 97 ? 17.486 -9.114 -28.803 1.00 94.00 97 ILE A C 1
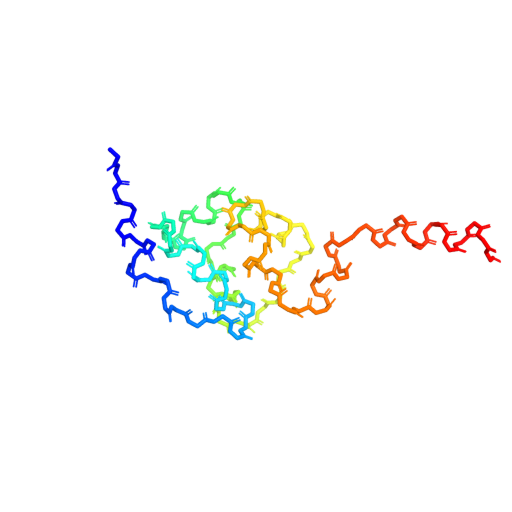ATOM 800 O O . ILE A 1 97 ? 18.119 -9.553 -29.760 1.00 94.00 97 ILE A O 1
ATOM 804 N N . LYS A 1 98 ? 16.324 -8.466 -28.947 1.00 92.94 98 LYS A N 1
ATOM 805 C CA . LYS A 1 98 ? 15.654 -8.250 -30.237 1.00 92.94 98 LYS A CA 1
ATOM 806 C C . LYS A 1 98 ? 16.151 -7.021 -31.011 1.00 92.94 98 LYS A C 1
ATOM 808 O O . LYS A 1 98 ? 15.931 -6.988 -32.218 1.00 92.94 98 LYS A O 1
ATOM 813 N N . ASN A 1 99 ? 16.760 -6.037 -30.346 1.00 86.12 99 ASN A N 1
ATOM 814 C CA . ASN A 1 99 ? 17.274 -4.783 -30.922 1.00 86.12 99 ASN A CA 1
ATOM 815 C C . ASN A 1 99 ? 18.722 -4.563 -30.491 1.00 86.12 99 ASN A C 1
ATOM 817 O O . ASN A 1 99 ? 19.490 -4.014 -31.308 1.00 86.12 99 ASN A O 1
#

Radius of gyration: 15.4 Å; chains: 1; bounding box: 37×31×44 Å